Protein AF-A0A737R0V1-F1 (afdb_monomer)

InterPro domains:
  IPR017734 Type VI secretion system, lipoprotein SciN [PF12790] (39-100)
  IPR017734 Type VI secretion system, lipoprotein SciN [PTHR37625] (1-101)
  IPR017734 Type VI secretion system, lipoprotein SciN [TIGR03352] (15-100)
  IPR038706 Type VI secretion protein SciN-like superfamily [G3DSA:2.60.40.4150] (34-101)

Solvent-accessible surface area (backbone atoms only — not comparable to full-atom values): 6732 Å² total; per-residue (Å²): 137,81,89,83,83,60,64,68,61,54,52,54,65,51,50,54,62,54,58,59,60,74,66,70,71,81,80,77,73,78,74,65,75,72,76,84,70,78,74,82,87,82,85,87,81,84,58,91,65,35,63,52,46,100,84,66,46,53,42,89,59,80,47,74,50,73,42,59,80,54,60,66,54,63,74,68,50,53,69,64,54,47,72,79,39,37,68,76,65,37,47,88,26,56,74,46,77,51,76,47,114

Nearest PDB structures (foldseek):
  3zhn-assembly1_A  TM=9.729E-01  e=1.821E-04  Pseudomonas aeruginosa PAO1
  4a1r-assembly5_A  TM=9.525E-01  e=1.582E-03  Serratia marcescens
  4a1r-assembly5_B  TM=9.424E-01  e=8.007E-03  Serratia marcescens
  4a1r-assembly6_C  TM=9.617E-01  e=1.375E-02  Serratia marcescens
  6hs7-assembly1_F  TM=8.915E-01  e=3.309E-02  Escherichia coli

Radius of gyration: 33.53 Å; Cα contacts (8 Å, |Δi|>4): 65; chains: 1; bounding box: 83×75×48 Å

Structure (mmCIF, N/CA/C/O backbone):
data_AF-A0A737R0V1-F1
#
_entry.id   AF-A0A737R0V1-F1
#
loop_
_atom_site.group_PDB
_atom_site.id
_atom_site.type_symbol
_atom_site.label_atom_id
_atom_site.label_alt_id
_atom_site.label_comp_id
_atom_site.label_asym_id
_atom_site.label_entity_id
_atom_site.label_seq_id
_atom_site.pdbx_PDB_ins_code
_atom_site.Cartn_x
_atom_site.Cartn_y
_atom_site.Cartn_z
_atom_site.occupancy
_atom_site.B_iso_or_equiv
_atom_site.auth_seq_id
_atom_site.auth_comp_id
_atom_site.auth_asym_id
_atom_site.auth_atom_id
_atom_site.pdbx_PDB_model_num
ATOM 1 N N . MET A 1 1 ? 62.328 -64.089 -16.689 1.00 36.00 1 MET A N 1
ATOM 2 C CA . MET A 1 1 ? 63.050 -63.306 -17.709 1.00 36.00 1 MET A CA 1
ATOM 3 C C . MET A 1 1 ? 62.023 -62.830 -18.740 1.00 36.00 1 MET A C 1
ATOM 5 O O . MET A 1 1 ? 61.569 -63.632 -19.539 1.00 36.00 1 MET A O 1
ATOM 9 N N . ASN A 1 2 ? 61.333 -61.727 -18.412 1.00 45.50 2 ASN A N 1
ATOM 10 C CA . ASN A 1 2 ? 61.372 -60.401 -19.076 1.00 45.50 2 ASN A CA 1
ATOM 11 C C . ASN A 1 2 ? 60.810 -60.413 -20.515 1.00 45.50 2 ASN A C 1
ATOM 13 O O . ASN A 1 2 ? 61.445 -60.900 -21.437 1.00 45.50 2 ASN A O 1
ATOM 17 N N . GLU A 1 3 ? 59.537 -60.056 -20.706 1.00 50.09 3 GLU A N 1
ATOM 18 C CA . GLU A 1 3 ? 59.043 -58.674 -20.903 1.00 50.09 3 GLU A CA 1
ATOM 19 C C . GLU A 1 3 ? 59.628 -57.982 -22.150 1.00 50.09 3 GLU A C 1
ATOM 21 O O . GLU A 1 3 ? 60.681 -57.358 -22.085 1.00 50.09 3 GLU A O 1
ATOM 26 N N . TRP A 1 4 ? 58.890 -58.033 -23.265 1.00 55.50 4 TRP A N 1
ATOM 27 C CA . TRP A 1 4 ? 58.992 -57.098 -24.397 1.00 55.50 4 TRP A CA 1
ATOM 28 C C . TRP A 1 4 ? 57.562 -56.777 -24.862 1.00 55.50 4 TRP A C 1
ATOM 30 O O . TRP A 1 4 ? 56.970 -57.499 -25.654 1.00 55.50 4 TRP A O 1
ATOM 40 N N . ARG A 1 5 ? 56.867 -55.881 -24.154 1.00 60.69 5 ARG A N 1
ATOM 41 C CA . ARG A 1 5 ? 56.804 -54.431 -24.434 1.00 60.69 5 ARG A CA 1
ATOM 42 C C . ARG A 1 5 ? 56.200 -54.145 -25.809 1.00 60.69 5 ARG A C 1
ATOM 44 O O . ARG A 1 5 ? 56.890 -53.746 -26.737 1.00 60.69 5 ARG A O 1
ATOM 51 N N . ASN A 1 6 ? 54.885 -54.319 -25.909 1.00 61.44 6 ASN A N 1
ATOM 52 C CA . ASN A 1 6 ? 54.059 -53.826 -27.005 1.00 61.44 6 ASN A CA 1
ATOM 53 C C . ASN A 1 6 ? 53.928 -52.300 -26.808 1.00 61.44 6 ASN A C 1
ATOM 55 O O . ASN A 1 6 ? 53.173 -51.877 -25.923 1.00 61.44 6 ASN A O 1
ATOM 59 N N . PRO A 1 7 ? 54.633 -51.457 -27.585 1.00 56.31 7 PRO A N 1
ATOM 60 C CA . PRO A 1 7 ? 54.671 -50.014 -27.337 1.00 56.31 7 PRO A CA 1
ATOM 61 C C . PRO A 1 7 ? 53.282 -49.378 -27.481 1.00 56.31 7 PRO A C 1
ATOM 63 O O . PRO A 1 7 ? 52.945 -48.441 -26.765 1.00 56.31 7 PRO A O 1
ATOM 66 N N . THR A 1 8 ? 52.428 -49.956 -28.327 1.00 56.19 8 THR A N 1
ATOM 67 C CA . THR A 1 8 ? 51.063 -49.489 -28.594 1.00 56.19 8 THR A CA 1
ATOM 68 C C . THR A 1 8 ? 50.128 -49.655 -27.395 1.00 56.19 8 THR A C 1
ATOM 70 O O . THR A 1 8 ? 49.284 -48.799 -27.154 1.00 56.19 8 THR A O 1
ATOM 73 N N . ARG A 1 9 ? 50.297 -50.718 -26.589 1.00 53.44 9 ARG A N 1
ATOM 74 C CA . ARG A 1 9 ? 49.466 -50.939 -25.388 1.00 53.44 9 ARG A CA 1
ATOM 75 C C . ARG A 1 9 ? 49.818 -49.953 -24.278 1.00 53.44 9 ARG A C 1
ATOM 77 O O . ARG A 1 9 ? 48.931 -49.522 -23.553 1.00 53.44 9 ARG A O 1
ATOM 84 N N . TRP A 1 10 ? 51.094 -49.584 -24.167 1.00 53.56 10 TRP A N 1
ATOM 85 C CA . TRP A 1 10 ? 51.569 -48.610 -23.182 1.00 53.56 10 TRP A CA 1
ATOM 86 C C . TRP A 1 10 ? 51.205 -47.178 -23.583 1.00 53.56 10 TRP A C 1
ATOM 88 O O . TRP A 1 10 ? 50.793 -46.400 -22.731 1.00 53.56 10 TRP A O 1
ATOM 98 N N . LEU A 1 11 ? 51.258 -46.854 -24.879 1.00 54.44 11 LEU A N 1
ATOM 99 C CA . LEU A 1 11 ? 50.803 -45.562 -25.401 1.00 54.44 11 LEU A CA 1
ATOM 100 C C . LEU A 1 11 ? 49.312 -45.322 -25.111 1.00 54.44 11 LEU A C 1
ATOM 102 O O . LEU A 1 11 ? 48.959 -44.253 -24.624 1.00 54.44 11 LEU A O 1
ATOM 106 N N . CYS A 1 12 ? 48.447 -46.324 -25.307 1.00 53.94 12 CYS A N 1
ATOM 107 C CA . CYS A 1 12 ? 47.028 -46.217 -24.944 1.00 53.94 12 CYS A CA 1
ATOM 108 C C . CYS A 1 12 ? 46.801 -46.184 -23.422 1.00 53.94 12 CYS A C 1
ATOM 110 O O . CYS A 1 12 ? 45.964 -45.420 -22.947 1.00 53.94 12 CYS A O 1
ATOM 112 N N . ALA A 1 13 ? 47.561 -46.975 -22.654 1.00 56.59 13 ALA A N 1
ATOM 113 C CA . ALA A 1 13 ? 47.430 -47.043 -21.196 1.00 56.59 13 ALA A CA 1
ATOM 114 C C . ALA A 1 13 ? 47.886 -45.762 -20.476 1.00 56.59 13 ALA A C 1
ATOM 116 O O . ALA A 1 13 ? 47.410 -45.495 -19.378 1.00 56.59 13 ALA A O 1
ATOM 117 N N . VAL A 1 14 ? 48.774 -44.965 -21.082 1.00 58.72 14 VAL A N 1
ATOM 118 C CA . VAL A 1 14 ? 49.232 -43.673 -20.537 1.00 58.72 14 VAL A CA 1
ATOM 119 C C . VAL A 1 14 ? 48.421 -42.496 -21.095 1.00 58.72 14 VAL A C 1
ATOM 121 O O . VAL A 1 14 ? 48.151 -41.541 -20.368 1.00 58.72 14 VAL A O 1
ATOM 124 N N . ALA A 1 15 ? 47.961 -42.567 -22.349 1.00 59.78 15 ALA A N 1
ATOM 125 C CA . ALA A 1 15 ? 47.155 -41.502 -22.954 1.00 59.78 15 ALA A CA 1
ATOM 126 C C . ALA A 1 15 ? 45.770 -41.347 -22.300 1.00 59.78 15 ALA A C 1
ATOM 128 O O . ALA A 1 15 ? 45.261 -40.233 -22.180 1.00 59.78 15 ALA A O 1
ATOM 129 N N . MET A 1 16 ? 45.169 -42.447 -21.838 1.00 60.75 16 MET A N 1
ATOM 130 C CA . MET A 1 16 ? 43.832 -42.444 -21.238 1.00 60.75 16 MET A CA 1
ATOM 131 C C . MET A 1 16 ? 43.756 -41.762 -19.853 1.00 60.75 16 MET A C 1
ATOM 133 O O . MET A 1 16 ? 42.873 -40.924 -19.669 1.00 60.75 16 MET A O 1
ATOM 137 N N . PRO A 1 17 ? 44.673 -42.012 -18.892 1.00 60.38 17 PRO A N 1
ATOM 138 C CA . PRO A 1 17 ? 44.686 -41.278 -17.623 1.00 60.38 17 PRO A CA 1
ATOM 139 C C . PRO A 1 17 ? 45.106 -39.807 -17.775 1.00 60.38 17 PRO A C 1
ATOM 141 O O . PRO A 1 17 ? 44.636 -38.965 -17.014 1.00 60.38 17 PRO A O 1
ATOM 144 N N . PHE A 1 18 ? 45.927 -39.462 -18.775 1.00 65.44 18 PHE A N 1
ATOM 145 C CA . PHE A 1 18 ? 46.292 -38.066 -19.052 1.00 65.44 18 PHE A CA 1
ATOM 146 C C . PHE A 1 18 ? 45.107 -37.248 -19.594 1.00 65.44 18 PHE A C 1
ATOM 148 O O . PHE A 1 18 ? 44.909 -36.105 -19.189 1.00 65.44 18 PHE A O 1
ATOM 155 N N . ALA A 1 19 ? 44.268 -37.849 -20.444 1.00 64.69 19 ALA A N 1
ATOM 156 C CA . ALA A 1 19 ? 43.038 -37.218 -20.919 1.00 64.69 19 ALA A CA 1
ATOM 157 C C . ALA A 1 19 ? 42.028 -36.968 -19.783 1.00 64.69 19 ALA A C 1
ATOM 159 O O . ALA A 1 19 ? 41.363 -35.939 -19.778 1.00 64.69 19 ALA A O 1
ATOM 160 N N . LEU A 1 20 ? 41.950 -37.863 -18.791 1.00 63.28 20 LEU A N 1
ATOM 161 C CA . LEU A 1 20 ? 41.066 -37.709 -17.628 1.00 63.28 20 LEU A CA 1
ATOM 162 C C . LEU A 1 20 ? 41.523 -36.594 -16.671 1.00 63.28 20 LEU A C 1
ATOM 164 O O . LEU A 1 20 ? 40.683 -35.909 -16.094 1.00 63.28 20 LEU A O 1
ATOM 168 N N . LEU A 1 21 ? 42.833 -36.360 -16.547 1.00 64.88 21 LEU A N 1
ATOM 169 C CA . LEU A 1 21 ? 43.388 -35.260 -15.745 1.00 64.88 21 LEU A CA 1
ATOM 170 C C . LEU A 1 21 ? 43.066 -33.875 -16.333 1.00 64.88 21 LEU A C 1
ATOM 172 O O . LEU A 1 21 ? 42.882 -32.923 -15.574 1.00 64.88 21 LEU A O 1
ATOM 176 N N . LEU A 1 22 ? 42.932 -33.768 -17.659 1.00 65.31 22 LEU A N 1
ATOM 177 C CA . LEU A 1 22 ? 42.590 -32.520 -18.354 1.00 65.31 22 LEU A CA 1
ATOM 178 C C . LEU A 1 22 ? 41.111 -32.111 -18.212 1.00 65.31 22 LEU A C 1
ATOM 180 O O . LEU A 1 22 ? 40.776 -30.972 -18.524 1.00 65.31 22 LEU A O 1
ATOM 184 N N . LEU A 1 23 ? 40.235 -32.993 -17.710 1.00 63.34 23 LEU A N 1
ATOM 185 C CA . LEU A 1 23 ? 38.833 -32.669 -17.399 1.00 63.34 23 LEU A CA 1
ATOM 186 C C . LEU A 1 23 ? 38.623 -32.181 -15.953 1.00 63.34 23 LEU A C 1
ATOM 188 O O . LEU A 1 23 ? 37.485 -31.969 -15.533 1.00 63.34 23 LEU A O 1
ATOM 192 N N . SER A 1 24 ? 39.699 -31.954 -15.195 1.00 65.19 24 SER A N 1
ATOM 193 C CA . SER A 1 24 ? 39.640 -31.372 -13.848 1.00 65.19 24 SER A CA 1
ATOM 194 C C . SER A 1 24 ? 39.381 -29.860 -13.928 1.00 65.19 24 SER A C 1
ATOM 196 O O . SER A 1 24 ? 40.261 -29.043 -13.663 1.00 65.19 24 SER A O 1
ATOM 198 N N . GLY A 1 25 ? 38.181 -29.467 -14.352 1.00 66.00 25 GLY A N 1
ATOM 199 C CA . GLY A 1 25 ? 37.728 -28.082 -14.281 1.00 66.00 25 GLY A CA 1
ATOM 200 C C . GLY A 1 25 ? 37.445 -27.698 -12.831 1.00 66.00 25 GLY A C 1
ATOM 201 O O . GLY A 1 25 ? 36.613 -28.322 -12.174 1.00 66.00 25 GLY A O 1
ATOM 202 N N . CYS A 1 26 ? 38.122 -26.670 -12.321 1.00 69.69 26 CYS A N 1
ATOM 203 C CA . CYS A 1 26 ? 37.740 -26.036 -11.065 1.00 69.69 26 CYS A CA 1
ATOM 204 C C . CYS A 1 26 ? 36.436 -25.267 -11.311 1.00 69.69 26 CYS A C 1
ATOM 206 O O . CYS A 1 26 ? 36.441 -24.214 -11.948 1.00 69.69 26 CYS A O 1
ATOM 208 N N . GLY A 1 27 ? 35.309 -25.816 -10.861 1.00 62.50 27 GLY A N 1
ATOM 209 C CA . GLY A 1 27 ? 34.055 -25.079 -10.803 1.00 62.50 27 GLY A CA 1
ATOM 210 C C . GLY A 1 27 ? 34.157 -24.020 -9.713 1.00 62.50 27 GLY A C 1
ATOM 211 O O . GLY A 1 27 ? 33.806 -24.291 -8.567 1.00 62.50 27 GLY A O 1
ATOM 212 N N . SER A 1 28 ? 34.651 -22.828 -10.053 1.00 64.19 28 SER A N 1
ATOM 213 C CA . SER A 1 28 ? 34.457 -21.655 -9.203 1.00 64.19 28 SER A CA 1
ATOM 214 C C . SER A 1 28 ? 32.971 -21.337 -9.260 1.00 64.19 28 SER A C 1
ATOM 216 O O . SER A 1 28 ? 32.478 -20.763 -10.228 1.00 64.19 28 SER A O 1
ATOM 218 N N . SER A 1 29 ? 32.229 -21.822 -8.268 1.00 64.19 29 SER A N 1
ATOM 219 C CA . SER A 1 29 ? 30.882 -21.330 -8.037 1.00 64.19 2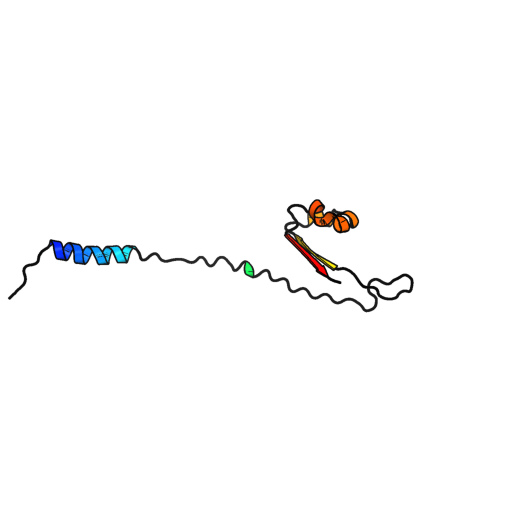9 SER A CA 1
ATOM 220 C C . SER A 1 29 ? 31.077 -19.931 -7.484 1.00 64.19 29 SER A C 1
ATOM 222 O O . SER A 1 29 ? 31.355 -19.778 -6.295 1.00 64.19 29 SER A O 1
ATOM 224 N N . ASP A 1 30 ? 31.013 -18.922 -8.351 1.00 59.53 30 ASP A N 1
ATOM 225 C CA . ASP A 1 30 ? 30.711 -17.573 -7.899 1.00 59.53 30 ASP A CA 1
ATOM 226 C C . ASP A 1 30 ? 29.358 -17.699 -7.208 1.00 59.53 30 ASP A C 1
ATOM 228 O O . ASP A 1 30 ? 28.314 -17.782 -7.857 1.00 59.53 30 ASP A O 1
ATOM 232 N N . ALA A 1 31 ? 29.388 -17.863 -5.885 1.00 61.69 31 ALA A N 1
ATOM 233 C CA . ALA A 1 31 ? 28.210 -17.746 -5.062 1.00 61.69 31 ALA A CA 1
ATOM 234 C C . ALA A 1 31 ? 27.739 -16.315 -5.289 1.00 61.69 31 ALA A C 1
ATOM 236 O O . ALA A 1 31 ? 28.263 -15.374 -4.690 1.00 61.69 31 ALA A O 1
ATOM 237 N N . LEU A 1 32 ? 26.825 -16.154 -6.250 1.00 61.84 32 LEU A N 1
ATOM 238 C CA . LEU A 1 32 ? 26.089 -14.921 -6.431 1.00 61.84 32 LEU A CA 1
ATOM 239 C C . LEU A 1 32 ? 25.608 -14.536 -5.031 1.00 61.84 32 LEU A C 1
ATOM 241 O O . LEU A 1 32 ? 25.10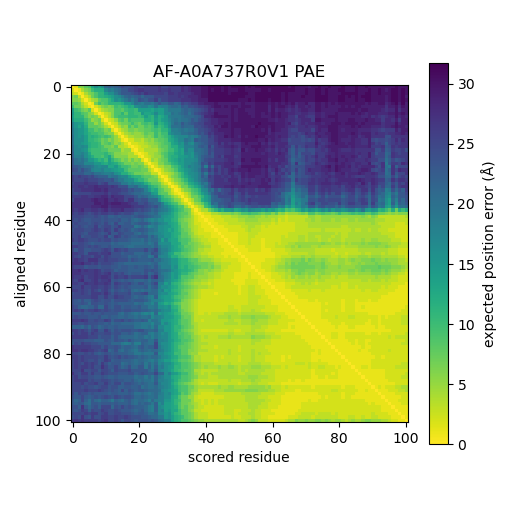7 -15.418 -4.322 1.00 61.84 32 LEU A O 1
ATOM 245 N N . PRO A 1 33 ? 25.833 -13.285 -4.590 1.00 59.34 33 PRO A N 1
ATOM 246 C CA . PRO A 1 33 ? 25.350 -12.854 -3.290 1.00 59.34 33 PRO A CA 1
ATOM 247 C C . PRO A 1 33 ? 23.880 -13.242 -3.208 1.00 59.34 33 PRO A C 1
ATOM 249 O O . PRO A 1 33 ? 23.145 -13.018 -4.166 1.00 59.34 33 PRO A O 1
ATOM 252 N N . ASP A 1 34 ? 23.514 -13.903 -2.113 1.00 61.38 34 ASP A N 1
ATOM 253 C CA . ASP A 1 34 ? 22.191 -14.456 -1.869 1.00 61.38 34 ASP A CA 1
ATOM 254 C C . ASP A 1 34 ? 21.131 -13.354 -2.016 1.00 61.38 34 ASP A C 1
ATOM 256 O O . ASP A 1 34 ? 20.808 -12.634 -1.070 1.00 61.38 34 ASP A O 1
ATOM 260 N N . LEU A 1 35 ? 20.630 -13.160 -3.239 1.00 55.41 35 LEU A N 1
ATOM 261 C CA . LEU A 1 35 ? 19.582 -12.184 -3.533 1.00 55.41 35 LEU A CA 1
ATOM 262 C C . LEU A 1 35 ? 18.259 -12.599 -2.865 1.00 55.41 35 LEU A C 1
ATOM 264 O O . LEU A 1 35 ? 17.363 -11.770 -2.742 1.00 55.41 35 LEU A O 1
ATOM 268 N N . GLU A 1 36 ? 18.166 -13.833 -2.349 1.00 54.75 36 GLU A N 1
ATOM 269 C CA . GLU A 1 36 ? 17.086 -14.312 -1.472 1.00 54.75 36 GLU A CA 1
ATOM 270 C C . GLU A 1 36 ? 17.039 -13.581 -0.113 1.00 54.75 36 GLU A C 1
ATOM 272 O O . GLU A 1 36 ? 16.092 -13.753 0.659 1.00 54.75 36 GLU A O 1
ATOM 277 N N . SER A 1 37 ? 18.024 -12.731 0.202 1.00 56.84 37 SER A N 1
ATOM 278 C CA . SER A 1 37 ? 18.098 -12.010 1.478 1.00 56.84 37 SER A CA 1
ATOM 279 C C . SER A 1 37 ? 17.130 -10.821 1.612 1.00 56.84 37 SER A C 1
ATOM 281 O O . SER A 1 37 ? 17.108 -10.190 2.673 1.00 56.84 37 SER A O 1
ATOM 283 N N . GLN A 1 38 ? 16.309 -10.478 0.617 1.00 69.31 38 GLN A N 1
ATOM 284 C CA . GLN A 1 38 ? 15.353 -9.368 0.759 1.00 69.31 38 GLN A CA 1
ATOM 285 C C . GLN A 1 38 ? 14.042 -9.823 1.416 1.00 69.31 38 GLN A C 1
ATOM 287 O O . GLN A 1 38 ? 12.958 -9.698 0.854 1.00 69.31 38 GLN A O 1
ATOM 292 N N . ARG A 1 39 ? 14.125 -10.370 2.634 1.00 80.00 39 ARG A N 1
ATOM 293 C CA . ARG A 1 39 ? 12.931 -10.603 3.455 1.00 80.00 39 ARG A CA 1
ATOM 294 C C . ARG A 1 39 ? 12.529 -9.306 4.147 1.00 80.00 39 ARG A C 1
ATOM 296 O O . ARG A 1 39 ? 13.304 -8.750 4.922 1.00 80.00 39 ARG A O 1
ATOM 303 N N . LEU A 1 40 ? 11.310 -8.848 3.880 1.00 85.56 40 LEU A N 1
ATOM 304 C CA . LEU A 1 40 ? 10.690 -7.733 4.587 1.00 85.56 40 LEU A CA 1
ATOM 305 C C . LEU A 1 40 ? 9.770 -8.269 5.690 1.00 85.56 40 LEU A C 1
ATOM 307 O O . LEU A 1 40 ? 8.673 -8.749 5.408 1.00 85.56 40 LEU A O 1
ATOM 311 N N . ASP A 1 41 ? 10.199 -8.139 6.945 1.00 90.62 41 ASP A N 1
ATOM 312 C CA . ASP A 1 41 ? 9.356 -8.408 8.111 1.00 90.62 41 ASP A CA 1
ATOM 313 C C . ASP A 1 41 ? 8.637 -7.119 8.541 1.00 90.62 41 ASP A C 1
ATOM 315 O O . ASP A 1 41 ? 9.230 -6.214 9.132 1.00 90.62 41 ASP A O 1
ATOM 319 N N . LEU A 1 42 ? 7.339 -7.024 8.238 1.00 91.50 42 LEU A N 1
ATOM 320 C CA . LEU A 1 42 ? 6.507 -5.865 8.567 1.00 91.50 42 LEU A CA 1
ATOM 321 C C . LEU A 1 42 ? 5.611 -6.165 9.781 1.00 91.50 42 LEU A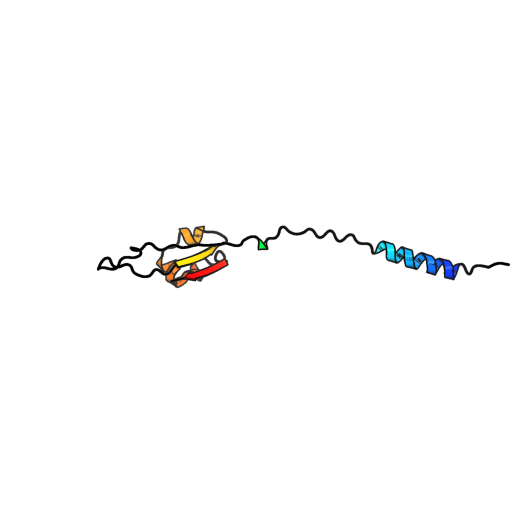 C 1
ATOM 323 O O . LEU A 1 42 ? 4.863 -7.141 9.787 1.00 91.50 42 LEU A O 1
ATOM 327 N N . SER A 1 43 ? 5.630 -5.296 10.796 1.00 94.81 43 SER A N 1
ATOM 328 C CA . SER A 1 43 ? 4.689 -5.345 11.924 1.00 94.81 43 SER A CA 1
ATOM 329 C C . SER A 1 43 ? 3.868 -4.063 11.977 1.00 94.81 43 SER A C 1
ATOM 331 O O . SER A 1 43 ? 4.401 -2.982 12.224 1.00 94.81 43 SER A O 1
ATOM 333 N N . VAL A 1 44 ? 2.559 -4.189 11.767 1.00 94.00 44 VAL A N 1
ATOM 334 C C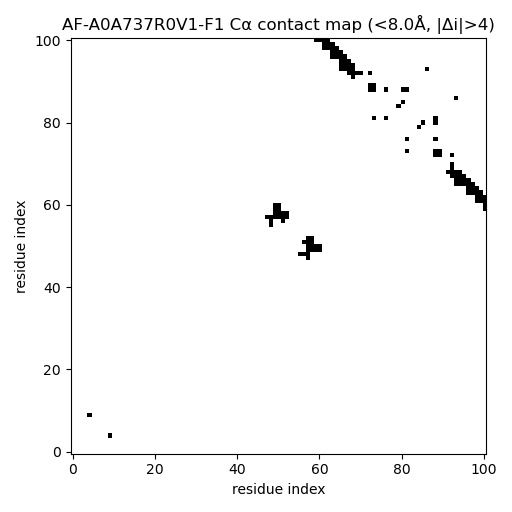A . VAL A 1 44 ? 1.610 -3.080 11.886 1.00 94.00 44 VAL A CA 1
ATOM 335 C C . VAL A 1 44 ? 0.878 -3.190 13.216 1.00 94.00 44 VAL A C 1
ATOM 337 O O . VAL A 1 44 ? 0.332 -4.239 13.552 1.00 94.00 44 VAL A O 1
ATOM 340 N N . LYS A 1 45 ? 0.838 -2.092 13.973 1.00 95.44 45 LYS A N 1
ATOM 341 C CA . LYS A 1 45 ? 0.042 -1.975 15.198 1.00 95.44 45 LYS A CA 1
ATOM 342 C C . LYS A 1 45 ? -0.950 -0.834 15.033 1.00 95.44 45 LYS A C 1
ATOM 344 O O . LYS A 1 45 ? -0.549 0.324 14.941 1.00 95.44 45 LYS A O 1
ATOM 349 N N . ALA A 1 46 ? -2.233 -1.168 14.988 1.00 95.44 46 ALA A N 1
ATOM 350 C CA . ALA A 1 46 ? -3.298 -0.178 14.976 1.00 95.44 46 ALA A CA 1
ATOM 351 C C . ALA A 1 46 ? -3.473 0.444 16.371 1.00 95.44 46 ALA A C 1
ATOM 353 O O . ALA A 1 46 ? -3.295 -0.218 17.391 1.00 95.44 46 ALA A O 1
ATOM 354 N N . SER A 1 47 ? -3.826 1.727 16.411 1.00 96.31 47 SER A N 1
ATOM 355 C CA . SER A 1 47 ? -4.231 2.406 17.644 1.00 96.31 47 SER A CA 1
ATOM 356 C C . SER A 1 47 ? -5.678 2.056 18.006 1.00 96.31 47 SER A C 1
ATOM 358 O O . SER A 1 47 ? -6.514 1.904 17.119 1.00 96.31 47 SER A O 1
ATOM 360 N N . ASP A 1 48 ? -6.019 2.083 19.295 1.00 96.19 48 ASP A N 1
ATOM 361 C CA . ASP A 1 48 ? -7.399 1.907 19.786 1.00 96.19 48 ASP A CA 1
ATOM 362 C C . ASP A 1 48 ? -8.392 2.977 19.286 1.00 96.19 48 ASP A C 1
ATOM 364 O O . ASP A 1 48 ? -9.595 2.880 19.524 1.00 96.19 48 ASP A O 1
ATOM 368 N N . LYS A 1 49 ? -7.900 4.037 18.630 1.00 96.19 49 LYS A N 1
ATOM 369 C CA . LYS A 1 49 ? -8.701 5.144 18.077 1.00 96.19 49 LYS A CA 1
ATOM 370 C C . LYS A 1 49 ? -8.532 5.305 16.563 1.00 96.19 49 LYS A C 1
ATOM 372 O O . LYS A 1 49 ? -8.778 6.389 16.037 1.00 96.19 49 LYS A O 1
ATOM 377 N N . VAL A 1 50 ? -8.040 4.275 15.877 1.00 96.62 50 VAL A N 1
ATOM 378 C CA . VAL A 1 50 ? -7.770 4.328 14.436 1.00 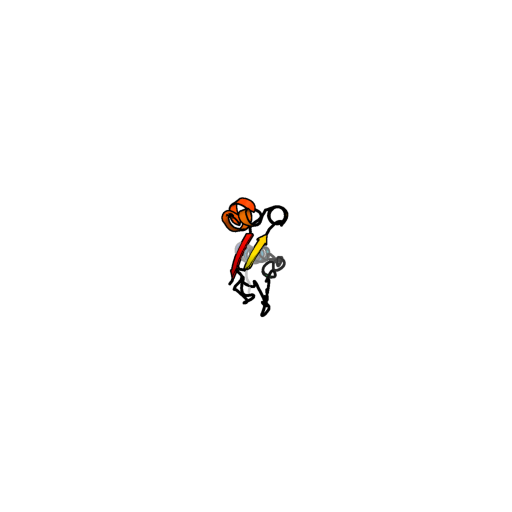96.62 50 VAL A CA 1
ATOM 379 C C . VAL A 1 50 ? -9.072 4.489 13.634 1.00 96.62 50 VAL A C 1
ATOM 381 O O . VAL A 1 50 ? -10.105 3.967 14.045 1.00 96.62 50 VAL A O 1
ATOM 384 N N . ASN A 1 51 ? -9.019 5.236 12.522 1.00 96.88 51 ASN A N 1
ATOM 385 C CA . ASN A 1 51 ? -10.141 5.492 11.601 1.00 96.88 51 ASN A CA 1
ATOM 386 C C . ASN A 1 51 ? -11.495 5.696 12.308 1.00 96.88 51 ASN A C 1
ATOM 388 O O . ASN A 1 51 ? -12.382 4.850 12.212 1.00 96.88 51 ASN A O 1
ATOM 392 N N . PRO A 1 52 ? -11.650 6.774 13.093 1.00 97.56 52 PRO A N 1
ATOM 393 C CA . PRO A 1 52 ? -12.877 6.997 13.833 1.00 97.56 52 PRO A CA 1
ATOM 394 C C . PRO A 1 52 ? -14.053 7.285 12.892 1.00 97.56 52 PRO A C 1
ATOM 396 O O . PRO A 1 52 ? -13.946 8.107 11.984 1.00 97.56 52 PRO A O 1
ATOM 399 N N . ASP A 1 53 ? -15.199 6.667 13.165 1.00 95.50 53 ASP A N 1
ATOM 400 C CA . ASP A 1 53 ? -16.463 6.988 12.507 1.00 95.50 53 ASP A CA 1
ATOM 401 C C . ASP A 1 53 ? -17.052 8.332 12.994 1.00 95.50 53 ASP A C 1
ATOM 403 O O . ASP A 1 53 ? -16.508 9.025 13.862 1.00 95.50 53 ASP A O 1
ATOM 407 N N . ASN A 1 54 ? -18.233 8.686 12.481 1.00 96.50 54 ASN A N 1
ATOM 408 C CA . ASN A 1 54 ? -18.955 9.901 12.881 1.00 96.50 54 ASN A CA 1
ATOM 409 C C . ASN A 1 54 ? -19.324 9.938 14.384 1.00 96.50 54 ASN A C 1
ATOM 411 O O . ASN A 1 54 ? -19.626 11.004 14.919 1.00 96.50 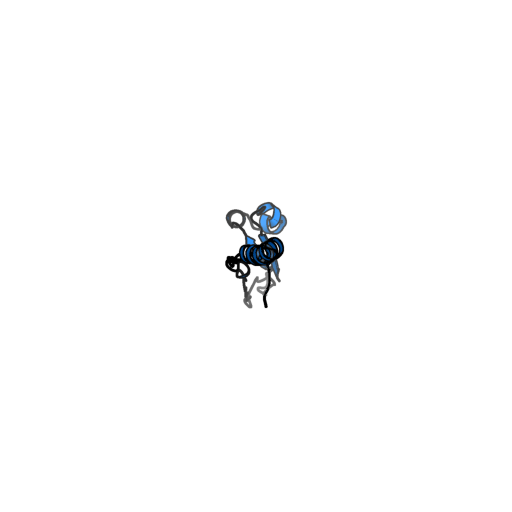54 ASN A O 1
ATOM 415 N N . GLN A 1 55 ? -19.295 8.795 15.078 1.00 96.38 55 GLN A N 1
ATOM 416 C CA . GLN A 1 55 ? -19.530 8.655 16.520 1.00 96.38 55 GLN A CA 1
ATOM 417 C C . GLN A 1 55 ? -18.221 8.571 17.326 1.00 96.38 55 GLN A C 1
ATOM 419 O O . GLN A 1 55 ? -18.263 8.343 18.537 1.00 96.38 55 GLN A O 1
ATOM 424 N N . LYS A 1 56 ? -17.064 8.782 16.682 1.00 95.19 56 LYS A N 1
ATOM 425 C CA . LYS A 1 56 ? -15.708 8.650 17.242 1.00 95.19 56 LYS A CA 1
ATOM 426 C C . LYS A 1 56 ? -15.339 7.227 17.678 1.00 95.19 56 LYS A C 1
ATOM 428 O O . LYS A 1 56 ? -14.417 7.057 18.478 1.00 95.19 56 LYS A O 1
ATOM 433 N N . LYS A 1 57 ? -16.041 6.210 17.181 1.00 97.19 57 LYS A N 1
ATOM 434 C CA . LYS A 1 57 ? -15.696 4.802 17.404 1.00 97.19 57 LYS A CA 1
ATOM 435 C C . LYS A 1 57 ? -14.656 4.380 16.380 1.00 97.19 57 LYS A C 1
ATOM 437 O O . LYS A 1 57 ? -14.797 4.713 15.210 1.00 97.19 57 LYS A O 1
ATOM 442 N N . ALA A 1 58 ? -13.630 3.655 16.820 1.00 97.44 58 ALA A N 1
ATOM 443 C CA . ALA A 1 58 ? -12.625 3.124 15.910 1.00 97.44 58 ALA A CA 1
ATOM 444 C C . ALA A 1 58 ? -13.271 2.200 14.869 1.00 97.44 58 ALA A C 1
ATOM 446 O O . ALA A 1 58 ? -14.137 1.389 15.213 1.00 97.44 58 ALA A O 1
ATOM 447 N N . ALA A 1 59 ? -12.832 2.321 13.620 1.00 96.94 59 ALA A N 1
ATOM 448 C CA . ALA A 1 59 ? -13.261 1.477 12.517 1.00 96.94 59 ALA A CA 1
ATOM 449 C C . ALA A 1 59 ? -12.052 0.774 11.870 1.00 96.94 59 ALA A C 1
ATOM 451 O O . ALA A 1 59 ? -10.924 1.264 11.974 1.00 96.94 59 ALA A O 1
ATOM 452 N N . PRO A 1 60 ? -12.257 -0.375 11.201 1.00 95.56 60 PRO A N 1
ATOM 453 C CA . PRO A 1 60 ? -11.189 -1.067 10.481 1.00 95.56 60 PRO A CA 1
ATOM 454 C C . PRO A 1 60 ? -10.556 -0.198 9.384 1.00 95.56 60 PRO A C 1
ATOM 456 O O . PRO A 1 60 ? -11.201 0.708 8.848 1.00 95.56 60 PRO A O 1
ATOM 459 N N . ILE A 1 61 ? -9.304 -0.491 9.027 1.00 95.62 61 ILE A N 1
ATOM 460 C CA . ILE A 1 61 ? -8.592 0.126 7.899 1.00 95.62 61 ILE A CA 1
ATOM 461 C C . ILE A 1 61 ? -8.061 -0.984 7.005 1.00 95.62 61 ILE A C 1
ATOM 463 O O . ILE A 1 61 ? -7.395 -1.889 7.492 1.00 95.62 61 ILE A O 1
ATOM 467 N N . GLU A 1 62 ? -8.292 -0.870 5.699 1.00 95.81 62 GLU A N 1
ATOM 468 C CA . GLU A 1 62 ? -7.561 -1.669 4.719 1.00 95.81 62 GLU A CA 1
ATOM 469 C C . GLU A 1 62 ? -6.163 -1.070 4.502 1.00 95.81 62 GLU A C 1
ATOM 471 O O . GLU A 1 62 ? -6.019 0.108 4.168 1.00 95.81 62 GLU A O 1
ATOM 476 N N . ILE A 1 63 ? -5.126 -1.885 4.666 1.00 96.31 63 ILE A N 1
ATOM 477 C CA . ILE A 1 63 ? -3.731 -1.523 4.418 1.00 96.31 63 ILE A CA 1
ATOM 478 C C . ILE A 1 63 ? -3.264 -2.259 3.172 1.00 96.31 63 ILE A C 1
ATOM 480 O O . ILE A 1 63 ? -3.331 -3.485 3.117 1.00 96.31 63 ILE A O 1
ATOM 484 N N . ARG A 1 64 ? -2.739 -1.518 2.194 1.00 96.56 64 ARG A N 1
ATOM 485 C CA . ARG A 1 64 ? -2.083 -2.084 1.010 1.00 96.56 64 ARG A CA 1
ATOM 486 C C . ARG A 1 64 ? -0.590 -1.799 1.056 1.00 96.56 64 ARG A C 1
ATOM 488 O O . ARG A 1 64 ? -0.187 -0.648 1.212 1.00 96.56 64 ARG A O 1
ATOM 495 N N . VAL A 1 65 ? 0.210 -2.848 0.918 1.00 96.44 65 VAL A N 1
ATOM 496 C CA . VAL A 1 65 ? 1.670 -2.776 0.828 1.00 96.44 65 VAL A CA 1
ATOM 497 C C . VAL A 1 65 ? 2.054 -2.963 -0.631 1.00 96.44 65 VAL A C 1
ATOM 499 O O . VAL A 1 65 ? 1.639 -3.942 -1.253 1.00 96.44 65 VAL A O 1
ATOM 502 N N . TYR A 1 66 ? 2.827 -2.021 -1.165 1.00 97.19 66 TYR A N 1
ATOM 503 C CA . TYR A 1 66 ? 3.316 -2.044 -2.539 1.00 97.19 66 TYR A CA 1
ATOM 504 C C . TYR A 1 66 ? 4.827 -2.236 -2.535 1.00 97.19 66 TYR A C 1
ATOM 506 O O . TYR A 1 66 ? 5.557 -1.475 -1.902 1.00 97.19 66 TYR A O 1
ATOM 514 N N . GLU A 1 67 ? 5.285 -3.240 -3.265 1.00 96.06 67 GLU A N 1
ATOM 515 C CA . GLU A 1 67 ? 6.685 -3.394 -3.633 1.00 96.06 67 GLU A CA 1
ATOM 516 C C . GLU A 1 67 ? 6.864 -2.788 -5.022 1.00 96.06 67 GLU A C 1
ATOM 518 O O . GLU A 1 67 ? 6.178 -3.192 -5.970 1.00 96.06 67 GLU A O 1
ATOM 523 N N . LEU A 1 68 ? 7.746 -1.792 -5.131 1.00 97.75 68 LEU A N 1
ATOM 524 C CA . LEU A 1 68 ? 7.905 -0.985 -6.335 1.00 97.75 68 LEU A CA 1
ATOM 525 C C . LEU A 1 68 ? 9.353 -0.979 -6.825 1.00 97.75 68 LEU A C 1
ATOM 527 O O . LEU A 1 68 ? 10.283 -0.937 -6.021 1.00 97.75 68 LEU A O 1
ATOM 531 N N . LYS A 1 69 ? 9.544 -0.941 -8.148 1.00 97.00 69 LYS A N 1
ATOM 532 C CA . LYS A 1 69 ? 10.854 -0.657 -8.760 1.00 97.00 69 LYS A CA 1
ATOM 533 C C . LYS A 1 69 ? 11.246 0.811 -8.576 1.00 97.00 69 LYS A C 1
ATOM 535 O O . LYS A 1 69 ? 12.415 1.110 -8.344 1.00 97.00 69 LYS A O 1
ATOM 540 N N . ASN A 1 70 ? 10.270 1.712 -8.695 1.00 96.50 70 ASN A N 1
ATOM 541 C CA . ASN A 1 70 ? 10.392 3.153 -8.499 1.00 96.50 70 ASN A CA 1
ATOM 542 C C . ASN A 1 70 ? 9.088 3.700 -7.886 1.00 96.50 70 ASN A C 1
ATOM 544 O O . ASN A 1 70 ? 8.003 3.218 -8.204 1.00 96.50 70 ASN A O 1
ATOM 548 N N . ASP A 1 71 ? 9.176 4.691 -7.000 1.00 97.56 71 ASP A N 1
ATOM 549 C CA . ASP A 1 71 ? 8.034 5.257 -6.271 1.00 97.56 71 ASP A CA 1
ATOM 550 C C . ASP A 1 71 ? 7.476 6.558 -6.880 1.00 97.56 71 ASP A C 1
ATOM 552 O O . ASP A 1 71 ? 6.493 7.102 -6.369 1.00 97.56 71 ASP A O 1
ATOM 556 N N . ALA A 1 72 ? 8.044 7.064 -7.979 1.00 98.19 7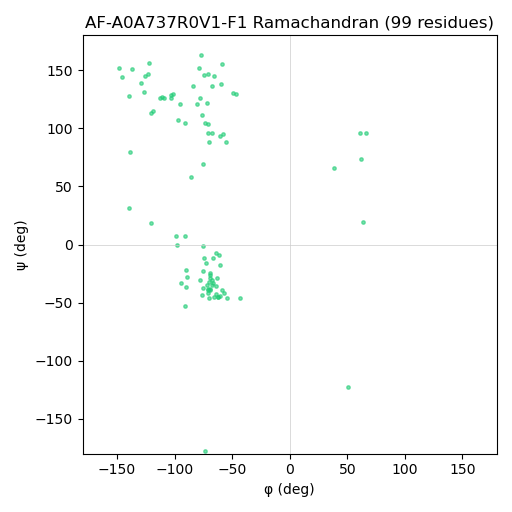2 ALA A N 1
ATOM 557 C CA . ALA A 1 72 ? 7.654 8.344 -8.574 1.00 98.19 72 ALA A CA 1
ATOM 558 C C . ALA A 1 72 ? 6.192 8.361 -9.050 1.00 98.19 72 ALA A C 1
ATOM 560 O O . ALA A 1 72 ? 5.459 9.314 -8.761 1.00 98.19 72 ALA A O 1
ATOM 561 N N . ALA A 1 73 ? 5.745 7.305 -9.740 1.00 97.81 73 ALA A N 1
ATOM 562 C CA . ALA A 1 73 ? 4.355 7.177 -10.180 1.00 97.81 73 ALA A CA 1
ATOM 563 C C . ALA A 1 73 ? 3.392 7.088 -8.984 1.00 97.81 73 ALA A C 1
ATOM 565 O O . ALA A 1 73 ? 2.369 7.770 -8.966 1.00 97.81 73 ALA A O 1
ATOM 566 N N . PHE A 1 74 ? 3.756 6.320 -7.950 1.00 98.19 74 PHE A N 1
ATOM 567 C CA . PHE A 1 74 ? 2.970 6.183 -6.721 1.00 98.19 74 PHE A CA 1
ATOM 568 C C . PHE A 1 74 ? 2.830 7.513 -5.975 1.00 98.19 74 PHE A C 1
ATOM 570 O O . PHE A 1 74 ? 1.734 7.887 -5.574 1.00 98.19 74 PHE A O 1
ATOM 577 N N . THR A 1 75 ? 3.931 8.250 -5.832 1.00 97.88 75 THR A N 1
ATOM 578 C CA . THR A 1 75 ? 3.977 9.526 -5.102 1.00 97.88 75 THR A CA 1
ATOM 579 C C . THR A 1 75 ? 3.218 10.642 -5.824 1.00 97.88 75 THR A C 1
ATOM 581 O O . THR A 1 75 ? 2.742 11.581 -5.189 1.00 97.88 75 THR A O 1
ATOM 584 N N . THR A 1 76 ? 3.100 10.552 -7.151 1.00 97.69 76 THR A N 1
ATOM 585 C CA . THR A 1 76 ? 2.408 11.555 -7.975 1.00 97.69 76 THR A CA 1
ATOM 586 C C . THR A 1 76 ? 0.914 11.263 -8.127 1.00 97.69 76 THR A C 1
ATOM 588 O O . THR A 1 76 ? 0.127 12.187 -8.338 1.00 97.69 76 THR A O 1
ATOM 591 N N . ALA A 1 77 ? 0.511 9.994 -8.053 1.00 98.00 77 ALA A N 1
ATOM 592 C CA . ALA A 1 77 ? -0.871 9.584 -8.252 1.00 98.00 77 ALA A CA 1
ATOM 593 C C . ALA A 1 77 ? -1.787 10.009 -7.095 1.00 98.00 77 ALA A C 1
ATOM 595 O O . ALA A 1 77 ? -1.398 10.030 -5.928 1.00 98.00 77 ALA A O 1
ATOM 596 N N . ASP A 1 78 ? -3.045 10.310 -7.419 1.00 97.94 78 ASP A N 1
ATOM 597 C CA . ASP A 1 78 ? -4.072 10.528 -6.409 1.00 97.94 78 ASP A CA 1
ATOM 598 C C . ASP A 1 78 ? -4.586 9.202 -5.818 1.00 97.94 78 ASP A C 1
ATOM 600 O O . ASP A 1 78 ? -4.411 8.116 -6.381 1.00 97.94 78 ASP A O 1
ATOM 604 N N . TYR A 1 79 ? -5.259 9.308 -4.669 1.00 96.56 79 TYR A N 1
ATOM 605 C CA . TYR A 1 79 ? -5.781 8.152 -3.946 1.00 96.56 79 TYR A CA 1
ATOM 606 C C . TYR A 1 79 ? -6.737 7.299 -4.785 1.00 96.56 79 TYR A C 1
ATOM 608 O O . TYR A 1 79 ? -6.649 6.080 -4.710 1.00 96.56 79 TYR A O 1
ATOM 616 N N . TRP A 1 80 ? -7.637 7.899 -5.569 1.00 97.44 80 TRP A N 1
ATOM 617 C CA . TRP A 1 80 ? -8.650 7.145 -6.317 1.00 97.44 80 TRP A CA 1
ATOM 618 C C . TRP A 1 80 ? -8.021 6.379 -7.469 1.00 97.44 80 TRP A C 1
ATOM 620 O O . TRP A 1 80 ? -8.302 5.196 -7.649 1.00 97.44 80 TRP A O 1
ATOM 630 N N . SER A 1 81 ? -7.092 7.018 -8.177 1.00 97.44 81 SER A N 1
ATOM 631 C CA . SER A 1 81 ? -6.295 6.362 -9.210 1.00 97.44 81 SER A CA 1
ATOM 632 C C . SER A 1 81 ? -5.590 5.112 -8.666 1.00 97.44 81 SER A C 1
ATOM 634 O O . SER A 1 81 ? -5.682 4.045 -9.275 1.00 97.44 81 SER A O 1
ATOM 636 N N . LEU A 1 82 ? -4.954 5.202 -7.492 1.00 97.56 82 LEU A N 1
ATOM 637 C CA . LEU A 1 82 ? -4.321 4.049 -6.835 1.00 97.56 82 LEU A CA 1
ATOM 638 C C . LEU A 1 82 ? -5.340 3.048 -6.267 1.00 97.56 82 LEU A C 1
ATOM 640 O O . LEU A 1 82 ? -5.124 1.841 -6.334 1.00 97.56 82 LEU A O 1
ATOM 644 N N . HIS A 1 83 ? -6.450 3.514 -5.697 1.00 96.62 83 HIS A N 1
ATOM 645 C CA . HIS A 1 83 ? -7.448 2.648 -5.072 1.00 96.62 83 HIS A CA 1
ATOM 646 C C . HIS A 1 83 ? -8.139 1.747 -6.098 1.00 96.62 83 HIS A C 1
ATOM 648 O O . HIS A 1 83 ? -8.270 0.544 -5.850 1.00 96.62 83 HIS A O 1
ATOM 654 N N . ASP A 1 84 ? -8.524 2.326 -7.234 1.00 96.88 84 ASP A N 1
ATOM 655 C CA . ASP A 1 84 ? -9.317 1.663 -8.265 1.00 96.88 84 ASP A CA 1
ATOM 656 C C . ASP A 1 84 ? -8.440 0.965 -9.313 1.00 96.88 84 ASP A C 1
ATOM 658 O O . ASP A 1 84 ? -8.802 -0.103 -9.807 1.00 96.88 84 ASP A O 1
ATOM 662 N N . ASN A 1 85 ? -7.295 1.562 -9.675 1.00 96.88 85 ASN A N 1
ATOM 663 C CA . ASN A 1 85 ? -6.538 1.193 -10.876 1.00 96.88 85 ASN A CA 1
ATOM 664 C C . ASN A 1 85 ? -5.008 1.166 -10.677 1.00 96.88 85 ASN A C 1
ATOM 666 O O . ASN A 1 85 ? -4.268 1.411 -11.633 1.00 96.88 85 ASN A O 1
ATOM 670 N N . ASP A 1 86 ? -4.514 0.830 -9.479 1.00 97.00 86 ASP A N 1
ATOM 671 C CA . ASP A 1 86 ? -3.074 0.767 -9.154 1.00 97.00 86 ASP A CA 1
ATOM 672 C C . ASP A 1 86 ? -2.198 0.108 -10.233 1.00 97.00 86 ASP A C 1
ATOM 674 O O . ASP A 1 86 ? -1.177 0.671 -10.620 1.00 97.00 86 ASP A O 1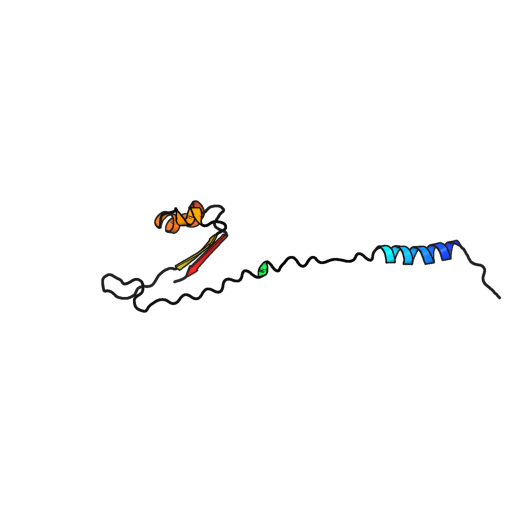
ATOM 678 N N . LYS A 1 87 ? -2.601 -1.042 -10.783 1.00 96.69 87 LYS A N 1
ATOM 679 C CA . LYS A 1 87 ? -1.853 -1.741 -11.843 1.00 96.69 87 LYS A CA 1
ATOM 680 C C . LYS A 1 87 ? -1.649 -0.884 -13.091 1.00 96.69 87 LYS A C 1
ATOM 682 O O . LYS A 1 87 ? -0.587 -0.937 -13.701 1.00 96.69 87 LYS A O 1
ATOM 687 N N . SER A 1 88 ? -2.663 -0.114 -13.481 1.00 97.81 88 SER A N 1
ATOM 688 C CA . SER A 1 88 ? -2.582 0.761 -14.653 1.00 97.81 88 SER A CA 1
ATOM 689 C C . SER A 1 88 ? -1.807 2.040 -14.363 1.00 97.81 88 SER A C 1
ATOM 691 O O . SER A 1 88 ? -1.215 2.596 -15.281 1.00 97.81 88 SER A O 1
ATOM 693 N N . VAL A 1 89 ? -1.844 2.525 -13.123 1.00 98.06 89 VAL A N 1
ATOM 694 C CA . VAL A 1 89 ? -1.148 3.749 -12.705 1.00 98.06 89 VAL A CA 1
ATOM 695 C C . VAL A 1 89 ? 0.348 3.497 -12.548 1.00 98.06 89 VAL A C 1
ATOM 697 O O . VAL A 1 89 ? 1.162 4.3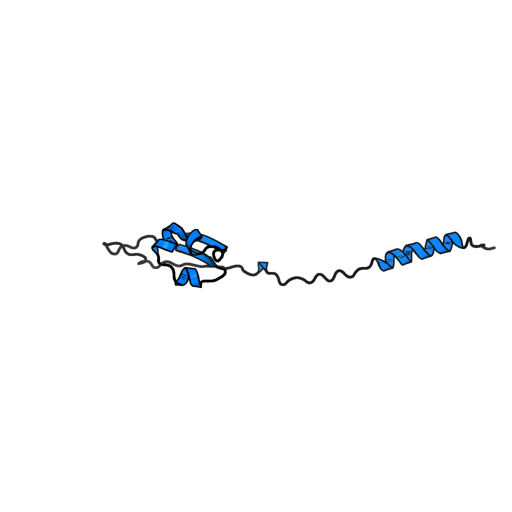05 -12.980 1.00 98.06 89 VAL A O 1
ATOM 700 N N . LEU A 1 90 ? 0.703 2.371 -11.930 1.00 98.38 90 LEU A N 1
ATOM 701 C CA . LEU A 1 90 ? 2.077 2.027 -11.574 1.00 98.38 90 LEU A CA 1
ATOM 702 C C . LEU A 1 90 ? 2.785 1.251 -12.687 1.00 98.38 90 LEU A C 1
ATOM 704 O O . LEU A 1 90 ? 4.006 1.294 -12.786 1.00 98.38 90 LEU A O 1
ATOM 708 N N . THR A 1 91 ? 2.038 0.599 -13.582 1.00 97.12 91 THR A N 1
ATOM 709 C CA . THR A 1 91 ? 2.574 -0.083 -14.770 1.00 97.12 91 THR A CA 1
ATOM 710 C C . THR A 1 91 ? 3.727 -1.034 -14.424 1.00 97.12 91 THR A C 1
ATOM 712 O O . THR A 1 91 ? 3.559 -1.930 -13.596 1.00 97.12 91 THR A O 1
ATOM 715 N N . ASP A 1 92 ? 4.897 -0.830 -15.027 1.00 97.50 92 ASP A N 1
ATOM 716 C CA . ASP A 1 92 ? 6.081 -1.656 -14.844 1.00 97.50 92 ASP A CA 1
ATOM 717 C C . ASP A 1 92 ? 6.751 -1.452 -13.483 1.00 97.50 92 ASP A C 1
ATOM 719 O O . ASP A 1 92 ? 7.562 -2.296 -13.093 1.00 97.50 92 ASP A O 1
ATOM 723 N N . ASP A 1 93 ? 6.429 -0.377 -12.757 1.00 98.12 93 ASP A N 1
ATOM 724 C CA . ASP A 1 93 ? 6.983 -0.128 -11.429 1.00 98.12 93 ASP A CA 1
ATOM 725 C C . ASP A 1 93 ? 6.353 -1.025 -10.364 1.00 98.12 93 ASP A C 1
ATOM 727 O O . ASP A 1 93 ? 6.999 -1.281 -9.354 1.00 98.12 93 ASP A O 1
ATOM 731 N N . LEU A 1 94 ? 5.145 -1.559 -10.577 1.00 98.06 94 LEU A N 1
ATOM 732 C CA . LEU A 1 94 ? 4.510 -2.464 -9.622 1.00 98.06 94 LEU A CA 1
ATOM 733 C C . LEU A 1 94 ? 5.125 -3.868 -9.689 1.00 98.06 94 LEU A C 1
ATOM 735 O O . LEU A 1 94 ? 4.914 -4.605 -10.651 1.00 98.06 94 LEU A O 1
ATOM 739 N N . VAL A 1 95 ? 5.831 -4.266 -8.630 1.00 96.44 95 VAL A N 1
ATOM 740 C CA . VAL A 1 95 ? 6.395 -5.618 -8.486 1.00 96.44 95 VAL A CA 1
ATOM 741 C C . VAL A 1 95 ? 5.402 -6.531 -7.779 1.00 96.44 95 VAL A C 1
ATOM 743 O O . VAL A 1 95 ? 5.053 -7.599 -8.286 1.00 96.44 95 VAL A O 1
ATOM 746 N N . ARG A 1 96 ? 4.915 -6.098 -6.614 1.00 94.81 96 ARG A N 1
ATOM 747 C CA . ARG A 1 96 ? 4.009 -6.877 -5.768 1.00 94.81 96 ARG A CA 1
ATOM 748 C C . ARG A 1 96 ? 3.049 -5.968 -5.013 1.00 94.81 96 ARG A C 1
ATOM 750 O O . ARG A 1 96 ? 3.362 -4.820 -4.708 1.00 94.81 96 ARG A O 1
ATOM 757 N N . ARG A 1 97 ? 1.867 -6.504 -4.707 1.00 95.56 97 ARG A N 1
ATOM 758 C CA . ARG A 1 97 ? 0.859 -5.857 -3.869 1.00 95.56 97 ARG A CA 1
ATOM 759 C C . ARG A 1 97 ? 0.212 -6.871 -2.938 1.00 95.56 97 ARG A C 1
ATOM 761 O O . ARG A 1 97 ? -0.349 -7.855 -3.419 1.00 95.56 97 ARG A O 1
ATOM 768 N N . ASP A 1 98 ? 0.193 -6.566 -1.648 1.00 95.69 98 ASP A N 1
ATOM 769 C CA . ASP A 1 98 ? -0.526 -7.330 -0.626 1.00 95.69 98 ASP A CA 1
ATOM 770 C C . ASP A 1 98 ? -1.510 -6.408 0.121 1.00 95.69 98 ASP A C 1
ATOM 772 O O . ASP A 1 98 ? -1.246 -5.216 0.285 1.00 95.69 98 ASP A O 1
ATOM 776 N N . SER A 1 99 ? -2.658 -6.940 0.550 1.00 95.31 99 SER A N 1
ATOM 777 C CA . SER A 1 99 ? -3.721 -6.186 1.236 1.00 95.31 99 SER A CA 1
ATOM 778 C C . SER A 1 99 ? -4.158 -6.877 2.525 1.00 95.31 99 SER A C 1
ATOM 780 O O . SER A 1 99 ? -4.352 -8.094 2.535 1.00 95.31 99 SER A O 1
ATOM 782 N N . PHE A 1 100 ? -4.377 -6.096 3.580 1.00 95.19 100 PHE A N 1
ATOM 783 C CA . PHE A 1 100 ? -4.717 -6.561 4.925 1.00 95.19 100 PHE A CA 1
ATOM 784 C C . PHE A 1 100 ? -5.837 -5.697 5.519 1.00 95.19 100 PHE A C 1
ATOM 786 O O . PHE A 1 100 ? -5.929 -4.517 5.188 1.00 95.19 100 PHE A O 1
ATOM 793 N N . ILE A 1 101 ? -6.663 -6.268 6.398 1.00 91.81 101 ILE A N 1
ATOM 794 C CA . ILE A 1 101 ? -7.687 -5.575 7.206 1.00 91.81 101 ILE A CA 1
ATOM 795 C C . ILE A 1 101 ? -7.490 -5.970 8.667 1.00 91.81 101 ILE A C 1
ATOM 797 O O . ILE A 1 101 ? -7.178 -7.163 8.895 1.00 91.81 101 ILE A O 1
#

Secondary structure (DSSP, 8-state):
------HHHHHHHHHHHHHHHTT-----------GGG----------TTSSB-TTS-B----EEEEEES-SHHHHHS-HHHHHHHHHHHHGGGEEEEEEE-

pLDDT: mean 82.19, std 18.37, range [36.0, 98.38]

Foldseek 3Di:
DDDDDPPVVVCVVVVVVVVVVVPPDDPPPPPPPPPVPPDDDDDDDDDCQDPADPVSHHDDDKDKDFQFPDCPLVVPDDPVCCVPPVCPSRPPGTDDMDIDD

Sequence (101 aa):
MNEWRNPTRWLCAVAMPFALLLLSGCGSSDALPDLESQRLDLSVKASDKVNPDNQKKAAPIEIRVYELKNDAAFTTADYWSLHDNDKSVLTDDLVRRDSFI

Organism: Salmonella enterica (NCBI:txid28901)

Mean predicted aligned error: 13.87 Å